Protein AF-A0A1F9ZAM0-F1 (afdb_monomer_lite)

pLDDT: mean 82.22, std 10.38, range [45.97, 92.81]

Sequence (101 aa):
MDVLTMILVALAGAASVLLALVGLPKLLEMHGDLPYDSVGSRLVAWSAFAALMVAIASLAGGLGWNATMWAAALLFLGFAALWDVYDLITRRIPRGRRPDS

Radius of gyration: 15.65 Å; chains: 1; bounding box: 38×22×46 Å

Structure (mmCIF, N/CA/C/O backbone):
data_AF-A0A1F9ZAM0-F1
#
_entry.id   AF-A0A1F9ZAM0-F1
#
loop_
_atom_site.group_PDB
_atom_site.id
_atom_site.type_symbol
_atom_site.label_atom_id
_atom_site.label_alt_id
_atom_site.label_comp_id
_atom_site.label_asym_id
_atom_site.label_entity_id
_atom_site.label_seq_id
_atom_site.pdbx_PDB_ins_code
_atom_site.Cartn_x
_atom_site.Cartn_y
_atom_site.Cartn_z
_atom_site.occupancy
_atom_site.B_iso_or_equiv
_atom_site.auth_seq_id
_atom_site.auth_comp_id
_atom_site.auth_asym_id
_atom_site.auth_atom_id
_atom_site.pdbx_PDB_model_num
ATOM 1 N N . MET A 1 1 ? 11.210 4.240 -21.769 1.00 65.38 1 MET A N 1
ATOM 2 C CA . MET A 1 1 ? 10.200 4.923 -20.939 1.00 65.38 1 MET A CA 1
ATOM 3 C C . MET A 1 1 ? 10.539 6.402 -20.927 1.00 65.38 1 MET A C 1
ATOM 5 O O . MET A 1 1 ? 11.700 6.726 -20.699 1.00 65.38 1 MET A O 1
ATOM 9 N N . ASP A 1 2 ? 9.593 7.270 -21.256 1.00 83.44 2 ASP A N 1
ATOM 10 C CA . ASP A 1 2 ? 9.752 8.726 -21.201 1.00 83.44 2 ASP A CA 1
ATOM 11 C C . ASP A 1 2 ? 9.652 9.247 -19.751 1.00 83.44 2 ASP A C 1
ATOM 13 O O . ASP A 1 2 ? 9.133 8.569 -18.860 1.00 83.44 2 ASP A O 1
ATOM 17 N N . VAL A 1 3 ? 10.185 10.448 -19.499 1.00 83.88 3 VAL A N 1
ATOM 18 C CA . VAL A 1 3 ? 10.282 11.042 -18.149 1.00 83.88 3 VAL A CA 1
ATOM 19 C C . VAL A 1 3 ? 8.903 11.238 -17.512 1.00 83.88 3 VAL A C 1
ATOM 21 O O . VAL A 1 3 ? 8.743 10.998 -16.316 1.00 83.88 3 VAL A O 1
ATOM 24 N N . LEU A 1 4 ? 7.898 11.622 -18.304 1.00 85.06 4 LEU A N 1
ATOM 25 C CA . LEU A 1 4 ? 6.531 11.811 -17.822 1.00 85.06 4 LEU A CA 1
ATOM 26 C C . LEU A 1 4 ? 5.945 10.491 -17.306 1.00 85.06 4 LEU A C 1
ATOM 28 O O . LEU A 1 4 ? 5.463 10.446 -16.175 1.00 85.06 4 LEU A O 1
ATOM 32 N N . THR A 1 5 ? 6.064 9.403 -18.071 1.00 80.50 5 THR A N 1
ATOM 33 C CA . THR A 1 5 ? 5.636 8.067 -17.619 1.00 80.50 5 THR A CA 1
ATOM 34 C C . THR A 1 5 ? 6.351 7.638 -16.334 1.00 80.50 5 THR A C 1
ATOM 36 O O . THR A 1 5 ? 5.733 7.042 -15.455 1.00 80.50 5 THR A O 1
ATOM 39 N N . MET A 1 6 ? 7.630 7.988 -16.161 1.00 79.69 6 MET A N 1
ATOM 40 C CA . MET A 1 6 ? 8.381 7.663 -14.939 1.00 79.69 6 MET A CA 1
ATOM 41 C C . MET A 1 6 ? 7.844 8.390 -13.707 1.00 79.69 6 MET A C 1
ATOM 43 O O . MET A 1 6 ? 7.667 7.771 -12.656 1.00 79.69 6 MET A O 1
ATOM 47 N N . ILE A 1 7 ? 7.527 9.676 -13.850 1.00 85.19 7 ILE A N 1
ATOM 48 C CA . ILE A 1 7 ? 6.918 10.474 -12.783 1.00 85.19 7 ILE A CA 1
ATOM 49 C C . ILE A 1 7 ? 5.531 9.924 -12.433 1.00 85.19 7 ILE A C 1
ATOM 51 O O . ILE A 1 7 ? 5.219 9.757 -11.256 1.00 85.19 7 ILE A O 1
ATOM 55 N N . LEU A 1 8 ? 4.715 9.591 -13.437 1.00 86.94 8 LEU A N 1
ATOM 56 C CA . LEU A 1 8 ? 3.373 9.046 -13.223 1.00 86.94 8 LEU A CA 1
ATOM 57 C C . LEU A 1 8 ? 3.402 7.693 -12.504 1.00 86.94 8 LEU A C 1
ATOM 59 O O . LEU A 1 8 ? 2.622 7.489 -11.578 1.00 86.94 8 LEU A O 1
ATOM 63 N N . VAL A 1 9 ? 4.320 6.796 -12.874 1.00 84.44 9 VAL A N 1
ATOM 64 C CA . VAL A 1 9 ? 4.499 5.496 -12.204 1.00 84.44 9 VAL A CA 1
ATOM 65 C C . VAL A 1 9 ? 4.934 5.682 -10.748 1.00 84.44 9 VAL A C 1
ATOM 67 O O . VAL A 1 9 ? 4.391 5.024 -9.862 1.00 84.44 9 VAL A O 1
ATOM 70 N N . ALA A 1 10 ? 5.857 6.609 -10.477 1.00 83.69 10 ALA A N 1
ATOM 71 C CA . ALA A 1 10 ? 6.289 6.910 -9.113 1.00 83.69 10 ALA A CA 1
ATOM 72 C C . ALA A 1 10 ? 5.147 7.489 -8.255 1.00 83.69 10 ALA A C 1
ATOM 74 O O . ALA A 1 10 ? 4.938 7.049 -7.122 1.00 83.69 10 ALA A O 1
ATOM 75 N N . LEU A 1 11 ? 4.372 8.432 -8.806 1.00 87.88 11 LEU A N 1
ATOM 76 C CA . LEU A 1 11 ? 3.199 9.007 -8.139 1.00 87.88 11 LEU A CA 1
ATOM 77 C C . LEU A 1 11 ? 2.106 7.961 -7.901 1.00 87.88 11 LEU A C 1
ATOM 79 O O . LEU A 1 11 ? 1.531 7.925 -6.816 1.00 87.88 11 LEU A O 1
ATOM 83 N N . ALA A 1 12 ? 1.844 7.088 -8.877 1.00 87.56 12 ALA A N 1
ATOM 84 C CA . ALA A 1 12 ? 0.893 5.988 -8.739 1.00 87.56 12 ALA A CA 1
ATOM 85 C C . ALA A 1 12 ? 1.336 4.996 -7.654 1.00 87.56 12 ALA A C 1
ATOM 87 O O . ALA A 1 12 ? 0.512 4.564 -6.847 1.00 87.56 12 ALA A O 1
ATOM 88 N N . GLY A 1 13 ? 2.637 4.697 -7.579 1.00 83.69 13 GLY A N 1
ATOM 89 C CA . GLY A 1 13 ? 3.225 3.924 -6.488 1.00 83.69 13 GLY A CA 1
ATOM 90 C C . GLY A 1 13 ? 2.921 4.565 -5.134 1.00 83.69 13 GLY A C 1
ATOM 91 O O . GLY A 1 13 ? 2.270 3.944 -4.296 1.00 83.69 13 GLY A O 1
ATOM 92 N N . ALA A 1 14 ? 3.282 5.835 -4.939 1.00 86.00 14 ALA A N 1
ATOM 93 C CA . ALA A 1 14 ? 3.004 6.554 -3.691 1.00 86.00 14 ALA A CA 1
ATOM 94 C C . ALA A 1 14 ? 1.500 6.610 -3.347 1.00 86.00 14 ALA A C 1
ATOM 96 O O . ALA A 1 14 ? 1.112 6.390 -2.198 1.00 86.00 14 ALA A O 1
ATOM 97 N N . ALA A 1 15 ? 0.640 6.845 -4.341 1.00 89.19 15 ALA A N 1
ATOM 98 C CA . ALA A 1 15 ? -0.809 6.859 -4.163 1.00 89.19 15 ALA A CA 1
ATOM 99 C C . ALA A 1 15 ? -1.360 5.484 -3.756 1.00 89.19 15 ALA A C 1
ATOM 101 O O . ALA A 1 15 ? -2.280 5.420 -2.942 1.00 89.19 15 ALA A O 1
ATOM 102 N N . SER A 1 16 ? -0.788 4.387 -4.263 1.00 88.25 16 SER A N 1
ATOM 103 C CA . SER A 1 16 ? -1.221 3.031 -3.909 1.00 88.25 16 SER A CA 1
ATOM 104 C C . SER A 1 16 ? -1.033 2.724 -2.421 1.00 88.25 16 SER A C 1
ATOM 106 O O . SER A 1 16 ? -1.898 2.085 -1.830 1.00 88.25 16 SER A O 1
ATOM 108 N N . VAL A 1 17 ? 0.017 3.258 -1.783 1.00 85.56 17 VAL A N 1
ATOM 109 C CA . VAL A 1 17 ? 0.220 3.143 -0.327 1.00 85.56 17 VAL A CA 1
ATOM 110 C C . VAL A 1 17 ? -0.906 3.847 0.425 1.00 85.56 17 VAL A C 1
ATOM 112 O O . VAL A 1 17 ? -1.537 3.249 1.294 1.00 85.56 17 VAL A O 1
ATOM 115 N N . LEU A 1 18 ? -1.211 5.097 0.066 1.00 85.12 18 LEU A N 1
ATOM 116 C CA . LEU A 1 18 ? -2.270 5.865 0.728 1.00 85.12 18 LEU A CA 1
ATOM 117 C C . LEU A 1 18 ? -3.651 5.234 0.521 1.00 85.12 18 LEU A C 1
ATOM 119 O O . LEU A 1 18 ? -4.438 5.146 1.460 1.00 85.12 18 LEU A O 1
ATOM 123 N N . LEU A 1 19 ? -3.953 4.782 -0.695 1.00 87.62 19 LEU A N 1
ATOM 124 C CA . LEU A 1 19 ? -5.256 4.211 -1.024 1.00 87.62 19 LEU A CA 1
ATOM 125 C C . LEU A 1 19 ? -5.450 2.829 -0.400 1.00 87.62 19 LEU A C 1
ATOM 127 O O . LEU A 1 19 ? -6.481 2.591 0.225 1.00 87.62 19 LEU A O 1
ATOM 131 N N . ALA A 1 20 ? -4.472 1.935 -0.542 1.00 89.19 20 ALA A N 1
ATOM 132 C CA . ALA A 1 20 ? -4.620 0.552 -0.115 1.00 89.19 20 ALA A CA 1
ATOM 133 C C . ALA A 1 20 ? -4.321 0.353 1.373 1.00 89.19 20 ALA A C 1
ATOM 135 O O . ALA A 1 20 ? -5.080 -0.346 2.031 1.00 89.19 20 ALA A O 1
ATOM 136 N N . LEU A 1 21 ? -3.270 0.972 1.925 1.00 85.00 21 LEU A N 1
ATOM 137 C CA . LEU A 1 21 ? -2.853 0.725 3.315 1.00 85.00 21 LEU A CA 1
ATOM 138 C C . LEU A 1 21 ? -3.514 1.664 4.333 1.00 85.00 21 LEU A C 1
ATOM 140 O O . LEU A 1 21 ? -3.563 1.339 5.514 1.00 85.00 21 LEU A O 1
ATOM 144 N N . VAL A 1 22 ? -4.053 2.809 3.897 1.00 84.06 22 VAL A N 1
ATOM 145 C CA . VAL A 1 22 ? -4.729 3.772 4.791 1.00 84.06 22 VAL A CA 1
ATOM 146 C C . VAL A 1 22 ? -6.205 3.935 4.431 1.00 84.06 22 VAL A C 1
ATOM 148 O O . VAL A 1 22 ? -7.079 3.855 5.295 1.00 84.06 22 VAL A O 1
ATOM 151 N N . GLY A 1 23 ? -6.504 4.173 3.153 1.00 85.88 23 GLY A N 1
ATOM 152 C CA . GLY A 1 23 ? -7.862 4.424 2.675 1.00 85.88 23 GLY A CA 1
ATOM 153 C C . GLY A 1 23 ? -8.775 3.210 2.819 1.00 85.88 23 GLY A C 1
ATOM 154 O O . GLY A 1 23 ? -9.863 3.330 3.379 1.00 85.88 23 GLY A O 1
ATOM 155 N N . LEU A 1 24 ? -8.326 2.044 2.351 1.00 88.94 24 LEU A N 1
ATOM 156 C CA . LEU A 1 24 ? -9.140 0.832 2.318 1.00 88.94 24 LEU A CA 1
ATOM 157 C C . LEU A 1 24 ? -9.489 0.308 3.724 1.00 88.94 24 LEU A C 1
ATOM 159 O O . LEU A 1 24 ? -10.682 0.143 3.977 1.00 88.94 24 LEU A O 1
ATOM 163 N N . PRO A 1 25 ? -8.547 0.159 4.678 1.00 86.00 25 PRO A N 1
ATOM 164 C CA . PRO A 1 25 ? -8.887 -0.162 6.064 1.00 86.00 25 PRO A CA 1
ATOM 165 C C . PRO A 1 25 ? -9.894 0.811 6.686 1.00 86.00 25 PRO A C 1
ATOM 167 O O . PRO A 1 25 ? -10.807 0.396 7.397 1.00 86.00 25 PRO A O 1
ATOM 170 N N . LYS A 1 26 ? -9.772 2.115 6.393 1.00 86.25 26 LYS A N 1
ATOM 171 C CA . LYS A 1 26 ? -10.698 3.136 6.906 1.00 86.25 26 LYS A CA 1
ATOM 172 C C . LYS A 1 26 ? -12.093 2.978 6.313 1.00 86.25 26 LYS A C 1
ATOM 174 O O . LYS A 1 26 ? -13.080 3.127 7.027 1.00 86.25 26 LYS A O 1
ATOM 179 N N . LEU A 1 27 ? -12.182 2.682 5.018 1.00 88.06 27 LEU A N 1
ATOM 180 C CA . LEU A 1 27 ? -13.455 2.407 4.362 1.00 88.06 27 LEU A CA 1
ATOM 181 C C . LEU A 1 27 ? -14.112 1.158 4.951 1.00 88.06 27 LEU A C 1
ATOM 183 O O . LEU A 1 27 ? -15.295 1.220 5.271 1.00 88.06 27 LEU A O 1
ATOM 187 N N . LEU A 1 28 ? -13.364 0.071 5.152 1.00 87.19 28 LEU A N 1
ATOM 188 C CA . LEU A 1 28 ? -13.884 -1.159 5.760 1.00 87.19 28 LEU A CA 1
ATOM 189 C C . LEU A 1 28 ? -14.415 -0.915 7.180 1.00 87.19 28 LEU A C 1
ATOM 191 O O . LEU A 1 28 ? -15.498 -1.388 7.524 1.00 87.19 28 LEU A O 1
ATOM 195 N N . GLU A 1 29 ? -13.713 -0.102 7.976 1.00 86.94 29 GLU A N 1
ATOM 196 C CA . GLU A 1 29 ? -14.177 0.275 9.314 1.00 86.94 29 GLU A CA 1
ATOM 197 C C . GLU A 1 29 ? -15.450 1.135 9.266 1.00 86.94 29 GLU A C 1
ATOM 199 O O . GLU A 1 29 ? -16.362 0.937 10.072 1.00 86.94 29 GLU A O 1
ATOM 204 N N . MET A 1 30 ? -15.532 2.086 8.329 1.00 86.56 30 MET A N 1
ATOM 205 C CA . MET A 1 30 ? -16.707 2.951 8.162 1.00 86.56 30 MET A CA 1
ATOM 206 C C . MET A 1 30 ? -17.956 2.176 7.730 1.00 86.56 30 MET A C 1
ATOM 208 O O . MET A 1 30 ? -19.056 2.547 8.137 1.00 86.56 30 MET A O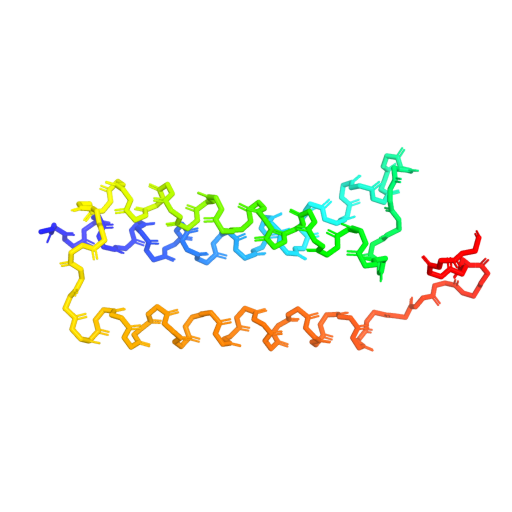 1
ATOM 212 N N . HIS A 1 31 ? -17.794 1.116 6.934 1.00 88.19 31 HIS A N 1
ATOM 213 C CA . HIS A 1 31 ? -18.893 0.235 6.526 1.00 88.19 31 HIS A CA 1
ATOM 214 C C . HIS A 1 31 ? -19.244 -0.814 7.592 1.00 88.19 31 HIS A C 1
ATOM 216 O O . HIS A 1 31 ? -20.318 -1.404 7.534 1.00 88.19 31 HIS A O 1
ATOM 222 N N . GLY A 1 32 ? -18.384 -1.001 8.600 1.00 83.50 32 GLY A N 1
ATOM 223 C CA . GLY A 1 32 ? -18.581 -1.992 9.656 1.00 83.50 32 GLY A CA 1
ATOM 224 C C . GLY A 1 32 ? -18.220 -3.422 9.246 1.00 83.50 32 GLY A C 1
ATOM 225 O O . GLY A 1 32 ? -18.548 -4.342 9.989 1.00 83.50 32 GLY A O 1
ATOM 226 N N . ASP A 1 33 ? -17.543 -3.608 8.109 1.00 86.62 33 ASP A N 1
ATOM 227 C CA . ASP A 1 33 ? -17.155 -4.928 7.598 1.00 86.62 33 ASP A CA 1
ATOM 228 C C . ASP A 1 33 ? -16.001 -5.522 8.412 1.00 86.62 33 ASP A C 1
ATOM 230 O O . ASP A 1 33 ? -16.059 -6.668 8.858 1.00 86.62 33 ASP A O 1
ATOM 234 N N . LEU A 1 34 ? -14.936 -4.736 8.607 1.00 84.06 34 LEU A N 1
ATOM 235 C CA . LEU A 1 34 ? -13.731 -5.149 9.323 1.00 84.06 34 LEU A CA 1
ATOM 236 C C . LEU A 1 34 ? -13.170 -3.985 10.151 1.00 84.06 34 LEU A C 1
ATOM 238 O O . LEU A 1 34 ? -13.087 -2.861 9.649 1.00 84.06 34 LEU A O 1
ATOM 242 N N . PRO A 1 35 ? -12.725 -4.226 11.398 1.00 84.19 35 PRO A N 1
ATOM 243 C CA . PRO A 1 35 ? -11.988 -3.229 12.165 1.00 84.19 35 PRO A CA 1
ATOM 244 C C . PRO A 1 35 ? -10.694 -2.836 11.445 1.00 84.19 35 PRO A C 1
ATOM 246 O O . PRO A 1 35 ? -9.989 -3.706 10.929 1.00 84.19 35 PRO A O 1
ATOM 249 N N . TYR A 1 36 ? -10.341 -1.548 11.470 1.00 81.25 36 TYR A N 1
ATOM 250 C CA . TYR A 1 36 ? -9.128 -1.009 10.838 1.00 81.25 36 TYR A CA 1
ATOM 251 C C . TYR A 1 36 ? -7.851 -1.762 11.254 1.00 81.25 36 TYR A C 1
ATOM 253 O O . TYR A 1 36 ? -6.995 -2.052 10.418 1.00 81.25 36 TYR A O 1
ATOM 261 N N . ASP A 1 37 ? -7.768 -2.133 12.534 1.00 78.94 37 ASP A N 1
ATOM 262 C CA . ASP A 1 37 ? -6.615 -2.805 13.145 1.00 78.94 37 ASP A CA 1
ATOM 263 C C . ASP A 1 37 ? -6.669 -4.337 13.068 1.00 78.94 37 ASP A C 1
ATOM 265 O O . ASP A 1 37 ? -5.741 -5.006 13.520 1.00 78.94 37 ASP A O 1
ATOM 269 N N . SER A 1 38 ? -7.738 -4.909 12.507 1.00 83.69 38 SER A N 1
ATOM 270 C CA . SER A 1 38 ? -7.862 -6.363 12.390 1.00 83.69 38 SER A CA 1
ATOM 271 C C . SER A 1 38 ? -6.855 -6.929 11.391 1.00 83.69 38 SER A C 1
ATOM 273 O O . SER A 1 38 ? -6.543 -6.320 10.358 1.00 83.69 38 SER A O 1
ATOM 275 N N . VAL A 1 39 ? -6.406 -8.159 11.651 1.00 84.25 39 VAL A N 1
ATOM 276 C CA . VAL A 1 39 ? -5.551 -8.902 10.712 1.00 84.25 39 VAL A CA 1
ATOM 277 C C . VAL A 1 39 ? -6.249 -9.047 9.354 1.00 84.25 39 VAL A C 1
ATOM 279 O O . VAL A 1 39 ? -5.610 -8.904 8.314 1.00 84.25 39 VAL A O 1
ATOM 282 N N . GLY A 1 40 ? -7.572 -9.253 9.353 1.00 85.56 40 GLY A N 1
ATOM 283 C CA . GLY A 1 40 ? -8.380 -9.336 8.133 1.00 85.56 40 GLY A CA 1
ATOM 284 C C . GLY A 1 40 ? -8.306 -8.066 7.283 1.00 85.56 40 GLY A C 1
ATOM 285 O O . GLY A 1 40 ? -8.025 -8.144 6.088 1.00 85.56 40 GLY A O 1
ATOM 286 N N . SER A 1 41 ? -8.475 -6.893 7.901 1.00 86.88 41 SER A N 1
ATOM 287 C CA . SER A 1 41 ? -8.361 -5.598 7.216 1.00 86.88 41 SER A CA 1
ATOM 288 C C . SER A 1 41 ? -6.973 -5.402 6.597 1.00 86.88 41 SER A C 1
ATOM 290 O O . SER A 1 41 ? -6.857 -4.982 5.443 1.00 86.88 41 SER A O 1
ATOM 292 N N . ARG A 1 42 ? -5.907 -5.801 7.306 1.00 88.50 42 ARG A N 1
ATOM 293 C CA . ARG A 1 42 ? -4.528 -5.709 6.797 1.00 88.50 42 ARG A CA 1
ATOM 294 C C . ARG A 1 42 ? -4.264 -6.662 5.639 1.00 88.50 42 ARG A C 1
ATOM 296 O O . ARG A 1 42 ? -3.644 -6.256 4.661 1.00 88.50 42 ARG A O 1
ATOM 303 N N . LEU A 1 43 ? -4.770 -7.892 5.688 1.00 90.25 43 LEU A N 1
ATOM 304 C CA . LEU A 1 43 ? -4.654 -8.827 4.563 1.00 90.25 43 LEU A CA 1
ATOM 305 C C . LEU A 1 43 ? -5.352 -8.287 3.304 1.00 90.25 43 LEU A C 1
ATOM 307 O O . LEU A 1 43 ? -4.804 -8.377 2.201 1.00 90.25 43 LEU A O 1
ATOM 311 N N . VAL A 1 44 ? -6.528 -7.675 3.459 1.00 91.88 44 VAL A N 1
ATOM 312 C CA . VAL A 1 44 ? -7.252 -7.030 2.351 1.00 91.88 44 VAL A CA 1
ATOM 313 C C . VAL A 1 44 ? -6.482 -5.812 1.820 1.00 91.88 44 VAL A C 1
ATOM 315 O O . VAL A 1 44 ? -6.306 -5.670 0.612 1.00 91.88 44 VAL A O 1
ATOM 318 N N . ALA A 1 45 ? -5.942 -4.974 2.704 1.00 91.00 45 ALA A N 1
ATOM 319 C CA . ALA A 1 45 ? -5.116 -3.824 2.337 1.00 91.00 45 ALA A CA 1
ATOM 320 C C . ALA A 1 45 ? -3.856 -4.218 1.552 1.00 91.00 45 ALA A C 1
ATOM 322 O O . ALA A 1 45 ? -3.598 -3.685 0.472 1.00 91.00 45 ALA A O 1
ATOM 323 N N . TRP A 1 46 ? -3.096 -5.193 2.054 1.00 92.81 46 TRP A N 1
ATOM 324 C CA . TRP A 1 46 ? -1.864 -5.661 1.418 1.00 92.81 46 TRP A CA 1
ATOM 325 C C . TRP A 1 46 ? -2.114 -6.391 0.098 1.00 92.81 46 TRP A C 1
ATOM 327 O O . TRP A 1 46 ? -1.336 -6.229 -0.843 1.00 92.81 46 TRP A O 1
ATOM 337 N N . SER A 1 47 ? -3.206 -7.150 -0.014 1.00 91.44 47 SER A N 1
ATOM 338 C CA . SER A 1 47 ? -3.584 -7.790 -1.281 1.00 91.44 47 SER A CA 1
ATOM 339 C C . SER A 1 47 ? -4.019 -6.767 -2.335 1.00 91.44 47 SER A C 1
ATOM 341 O O . SER A 1 47 ? -3.575 -6.853 -3.482 1.00 91.44 47 SER A O 1
ATOM 343 N N . ALA A 1 48 ? -4.796 -5.749 -1.952 1.00 92.12 48 ALA A N 1
ATOM 344 C CA . ALA A 1 48 ? -5.146 -4.640 -2.839 1.00 92.12 48 ALA A CA 1
ATOM 345 C C . ALA A 1 48 ? -3.907 -3.837 -3.270 1.00 92.12 48 ALA A C 1
ATOM 347 O O . ALA A 1 48 ? -3.755 -3.509 -4.448 1.00 92.12 48 ALA A O 1
ATOM 348 N N . PHE A 1 49 ? -2.988 -3.570 -2.340 1.00 92.38 49 PHE A N 1
ATOM 349 C CA . PHE A 1 49 ? -1.716 -2.912 -2.630 1.00 92.38 49 PHE A CA 1
ATOM 350 C C . PHE A 1 49 ? -0.872 -3.719 -3.625 1.00 92.38 49 PHE A C 1
ATOM 352 O O . PHE A 1 49 ? -0.405 -3.172 -4.624 1.00 92.38 49 PHE A O 1
ATOM 359 N N . ALA A 1 50 ? -0.725 -5.029 -3.406 1.00 90.06 50 ALA A N 1
ATOM 360 C CA . ALA A 1 50 ? -0.009 -5.913 -4.322 1.00 90.06 50 ALA A CA 1
ATOM 361 C C . ALA A 1 50 ? -0.640 -5.920 -5.724 1.00 90.06 50 ALA A C 1
ATOM 363 O O . ALA A 1 50 ? 0.077 -5.800 -6.718 1.00 90.06 50 ALA A O 1
ATOM 364 N N . ALA A 1 51 ? -1.972 -5.990 -5.816 1.00 91.12 51 ALA A N 1
ATOM 365 C CA . ALA A 1 51 ? -2.683 -5.924 -7.093 1.00 91.12 51 ALA A CA 1
ATOM 366 C C . ALA A 1 51 ? -2.431 -4.595 -7.829 1.00 91.12 51 ALA A C 1
ATOM 368 O O . ALA A 1 51 ? -2.153 -4.600 -9.030 1.00 91.12 51 ALA A O 1
ATOM 369 N N . LEU A 1 52 ? -2.456 -3.465 -7.111 1.00 90.75 52 LEU A N 1
ATOM 370 C CA . LEU A 1 52 ? -2.131 -2.151 -7.675 1.00 90.75 52 LEU A CA 1
ATOM 371 C C . LEU A 1 52 ? -0.682 -2.080 -8.157 1.00 90.75 52 LEU A C 1
ATOM 373 O O . LEU A 1 52 ? -0.439 -1.618 -9.269 1.00 90.75 52 LEU A O 1
ATOM 377 N N . MET A 1 53 ? 0.275 -2.577 -7.372 1.00 88.56 53 MET A N 1
ATOM 378 C CA . MET A 1 53 ? 1.687 -2.599 -7.762 1.00 88.56 53 MET A CA 1
ATOM 379 C C . MET A 1 53 ? 1.921 -3.434 -9.025 1.00 88.56 53 MET A C 1
ATOM 381 O O . MET A 1 53 ? 2.668 -3.007 -9.906 1.00 88.56 53 MET A O 1
ATOM 385 N N . VAL A 1 54 ? 1.247 -4.580 -9.162 1.00 88.44 54 VAL A N 1
ATOM 386 C CA . VAL A 1 54 ? 1.304 -5.405 -10.380 1.00 88.44 54 VAL A CA 1
ATOM 387 C C . VAL A 1 54 ? 0.689 -4.674 -11.574 1.00 88.44 54 VAL A C 1
ATOM 389 O O . VAL A 1 54 ? 1.281 -4.671 -12.654 1.00 88.44 54 VAL A O 1
ATOM 392 N N . ALA A 1 55 ? -0.459 -4.015 -11.397 1.00 88.12 55 ALA A N 1
ATOM 393 C CA . ALA A 1 55 ? -1.094 -3.237 -12.460 1.00 88.12 55 ALA A CA 1
ATOM 394 C C . ALA A 1 55 ? -0.206 -2.066 -12.920 1.00 88.12 55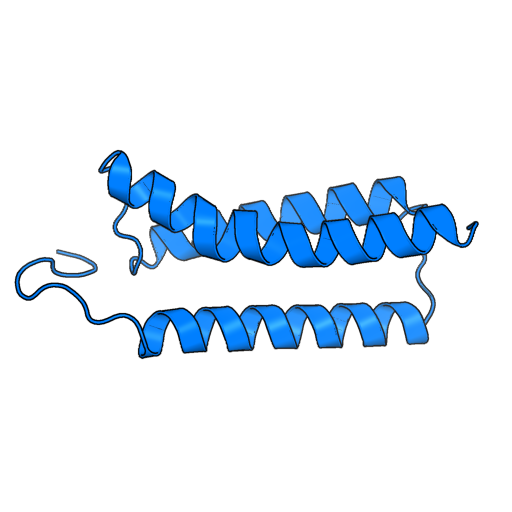 ALA A C 1
ATOM 396 O O . ALA A 1 55 ? 0.011 -1.888 -14.120 1.00 88.12 55 ALA A O 1
ATOM 397 N N . ILE A 1 56 ? 0.373 -1.319 -11.974 1.00 87.06 56 ILE A N 1
ATOM 398 C CA . ILE A 1 56 ? 1.321 -0.229 -12.243 1.00 87.06 56 ILE A CA 1
ATOM 399 C C . ILE A 1 56 ? 2.547 -0.768 -12.992 1.00 87.06 56 ILE A C 1
ATOM 401 O O . ILE A 1 56 ? 2.945 -0.201 -14.009 1.00 87.06 56 ILE A O 1
ATOM 405 N N . ALA A 1 57 ? 3.114 -1.889 -12.539 1.00 84.38 57 ALA A N 1
ATOM 406 C CA . ALA A 1 57 ? 4.260 -2.515 -13.193 1.00 84.38 57 ALA A CA 1
ATOM 407 C C . ALA A 1 57 ? 3.937 -2.988 -14.618 1.00 84.38 57 ALA A C 1
ATOM 409 O O . ALA A 1 57 ? 4.733 -2.772 -15.530 1.00 84.38 57 ALA A O 1
ATOM 410 N N . SER A 1 58 ? 2.757 -3.573 -14.843 1.00 84.44 58 SER A N 1
ATOM 411 C CA . SER A 1 58 ? 2.308 -3.983 -16.179 1.00 84.44 58 SER A CA 1
ATOM 412 C C . SER A 1 58 ? 2.195 -2.793 -17.134 1.00 84.44 58 SER A C 1
ATOM 414 O O . SER A 1 58 ? 2.610 -2.894 -18.287 1.00 84.44 58 SER A O 1
ATOM 416 N N . LEU A 1 59 ? 1.680 -1.655 -16.660 1.00 81.31 59 LEU A N 1
ATOM 417 C CA . LEU A 1 59 ? 1.584 -0.423 -17.451 1.00 81.31 59 LEU A CA 1
ATOM 418 C C . LEU A 1 59 ? 2.959 0.204 -17.727 1.00 81.31 59 LEU A C 1
ATOM 420 O O . LEU A 1 59 ? 3.155 0.826 -18.767 1.00 81.31 59 LEU A O 1
ATOM 424 N N . ALA A 1 60 ? 3.928 -0.006 -16.835 1.00 77.50 60 ALA A N 1
ATOM 425 C CA . ALA A 1 60 ? 5.306 0.461 -16.979 1.00 77.50 60 ALA A CA 1
ATOM 426 C C . ALA A 1 60 ? 6.188 -0.432 -17.883 1.00 77.50 60 ALA A C 1
ATOM 428 O O . ALA A 1 60 ? 7.395 -0.202 -17.975 1.00 77.50 60 ALA A O 1
ATOM 429 N N . GLY A 1 61 ? 5.619 -1.442 -18.554 1.00 76.56 61 GLY A N 1
ATOM 430 C CA . GLY A 1 61 ? 6.357 -2.361 -19.434 1.00 76.56 61 GLY A CA 1
ATOM 431 C C . GLY A 1 61 ? 6.657 -3.739 -18.830 1.00 76.56 61 GLY A C 1
ATOM 432 O O . GLY A 1 61 ? 7.466 -4.48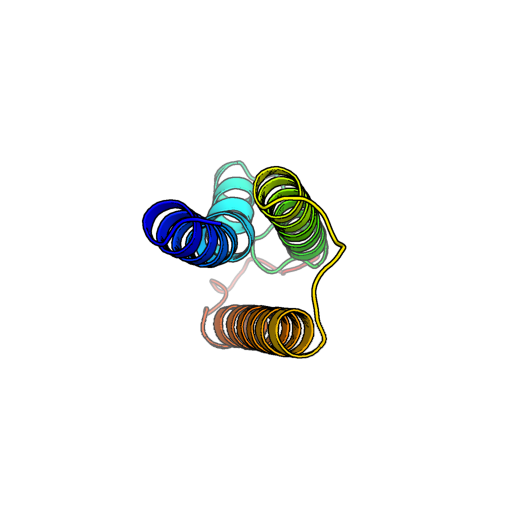2 -19.384 1.00 76.56 61 GLY A O 1
ATOM 433 N N . GLY A 1 62 ? 6.002 -4.101 -17.723 1.00 77.50 62 GLY A N 1
ATOM 434 C CA . GLY A 1 62 ? 6.077 -5.425 -17.099 1.00 77.50 62 GLY A CA 1
ATOM 435 C C . GLY A 1 62 ? 7.135 -5.549 -15.999 1.00 77.50 62 GLY A C 1
ATOM 436 O O . GLY A 1 62 ? 7.694 -4.562 -15.533 1.00 77.50 62 GLY A O 1
ATOM 437 N N . LEU A 1 63 ? 7.408 -6.792 -15.579 1.00 73.19 63 LEU A N 1
ATOM 438 C CA . LEU A 1 63 ? 8.309 -7.132 -14.459 1.00 73.19 63 LEU A CA 1
ATOM 439 C C . LEU A 1 63 ? 9.775 -7.365 -14.875 1.00 73.19 63 LEU A C 1
ATOM 441 O O . LEU A 1 63 ? 10.585 -7.819 -14.069 1.00 73.19 63 LEU A O 1
ATOM 445 N N . GLY A 1 64 ? 10.136 -7.056 -16.125 1.00 77.62 64 GLY A N 1
ATOM 446 C CA . GLY A 1 64 ? 11.501 -7.166 -16.661 1.00 77.62 64 GLY A CA 1
ATOM 447 C C . GLY A 1 64 ? 12.449 -6.076 -16.150 1.00 77.62 64 GLY A C 1
ATOM 448 O O . GLY A 1 64 ? 13.177 -5.466 -16.929 1.00 77.62 64 GLY A O 1
ATOM 449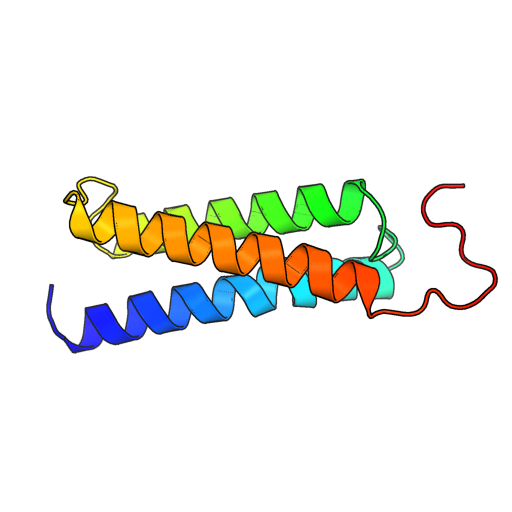 N N . TRP A 1 65 ? 12.391 -5.770 -14.857 1.00 81.06 65 TRP A N 1
ATOM 450 C CA . TRP A 1 65 ? 13.136 -4.691 -14.222 1.00 81.06 65 TRP A CA 1
ATOM 451 C C . TRP A 1 65 ? 14.602 -5.067 -14.011 1.00 81.06 65 TRP A C 1
ATOM 453 O O . TRP A 1 65 ? 14.935 -6.206 -13.682 1.00 81.06 65 TRP A O 1
ATOM 463 N N . ASN A 1 66 ? 15.495 -4.092 -14.184 1.00 83.69 66 ASN A N 1
ATOM 464 C CA . ASN A 1 66 ? 16.911 -4.271 -13.873 1.00 83.69 66 ASN A CA 1
ATOM 465 C C . ASN A 1 66 ? 17.152 -4.264 -12.347 1.00 83.69 66 ASN A C 1
ATOM 467 O O . ASN A 1 66 ? 16.261 -3.940 -11.560 1.00 83.69 66 ASN A O 1
ATOM 471 N N . ALA A 1 67 ? 18.372 -4.602 -11.915 1.00 83.88 67 ALA A N 1
ATOM 472 C CA . ALA A 1 67 ? 18.713 -4.687 -10.490 1.00 83.88 67 ALA A CA 1
ATOM 473 C C . ALA A 1 67 ? 18.432 -3.383 -9.717 1.00 83.88 67 ALA A C 1
ATOM 475 O O . ALA A 1 67 ? 17.959 -3.425 -8.585 1.00 83.88 67 ALA A O 1
ATOM 476 N N . THR A 1 68 ? 18.671 -2.221 -10.332 1.00 83.44 68 THR A N 1
ATOM 477 C CA . THR A 1 68 ? 18.414 -0.910 -9.718 1.00 83.44 68 THR A CA 1
ATOM 478 C C . THR A 1 68 ? 16.921 -0.655 -9.508 1.00 83.44 68 THR A C 1
ATOM 480 O O . THR A 1 68 ? 16.524 -0.174 -8.449 1.00 83.44 68 THR A O 1
ATOM 483 N N . MET A 1 69 ? 16.081 -1.003 -10.484 1.00 80.25 69 MET A N 1
ATOM 484 C CA . MET A 1 69 ? 14.624 -0.895 -10.378 1.00 80.25 69 MET A CA 1
ATOM 485 C C . MET A 1 69 ? 14.067 -1.845 -9.315 1.00 80.25 69 MET A C 1
ATOM 487 O O . MET A 1 69 ? 13.225 -1.437 -8.519 1.00 80.25 69 MET A O 1
ATOM 491 N N . TRP A 1 70 ? 14.588 -3.074 -9.233 1.00 85.00 70 TRP A N 1
ATOM 492 C CA . TRP A 1 70 ? 14.255 -3.994 -8.144 1.00 85.00 70 TRP A CA 1
ATOM 493 C C . TRP A 1 70 ? 14.674 -3.453 -6.779 1.00 85.00 70 TRP A C 1
ATOM 495 O O . TRP A 1 70 ? 13.882 -3.505 -5.844 1.00 85.00 70 TRP A O 1
ATOM 505 N N . ALA A 1 71 ? 15.875 -2.883 -6.656 1.00 85.38 71 ALA A N 1
ATOM 506 C CA . ALA A 1 71 ? 16.320 -2.261 -5.411 1.00 85.38 71 ALA A CA 1
ATOM 507 C C . ALA A 1 71 ? 15.397 -1.104 -4.990 1.00 85.38 71 ALA A C 1
ATOM 509 O O . ALA A 1 71 ? 15.009 -1.024 -3.826 1.00 85.38 71 ALA A O 1
ATOM 510 N N . ALA A 1 72 ? 14.987 -0.250 -5.934 1.00 85.25 72 ALA A N 1
ATOM 511 C CA . ALA A 1 72 ? 14.031 0.826 -5.674 1.00 85.25 72 ALA A CA 1
ATOM 512 C C . ALA A 1 72 ? 12.652 0.291 -5.250 1.00 85.25 72 ALA A C 1
ATOM 514 O O . ALA A 1 72 ? 12.070 0.787 -4.287 1.00 85.25 72 ALA A O 1
ATOM 515 N N . ALA A 1 73 ? 12.152 -0.752 -5.917 1.00 84.38 73 ALA A N 1
ATOM 516 C CA . ALA A 1 73 ? 10.892 -1.395 -5.562 1.00 84.38 73 ALA A CA 1
ATOM 517 C C . ALA A 1 73 ? 10.942 -2.039 -4.169 1.00 84.38 73 ALA A C 1
ATOM 519 O O . ALA A 1 73 ? 10.013 -1.875 -3.384 1.00 84.38 73 ALA A O 1
ATOM 520 N N . LEU A 1 74 ? 12.037 -2.720 -3.824 1.00 88.12 74 LEU A N 1
ATOM 521 C CA . LEU A 1 74 ? 12.232 -3.316 -2.501 1.00 88.12 74 LEU A CA 1
ATOM 522 C C . LEU A 1 74 ? 12.334 -2.255 -1.400 1.00 88.12 74 LEU A C 1
ATOM 524 O O . LEU A 1 74 ? 11.729 -2.423 -0.344 1.00 88.12 74 LEU A O 1
ATOM 528 N N . LEU A 1 75 ? 13.039 -1.146 -1.648 1.00 90.94 75 LEU A N 1
ATOM 529 C CA . LEU A 1 75 ? 13.064 -0.002 -0.730 1.00 90.94 75 LEU A CA 1
ATOM 530 C C . LEU A 1 75 ? 11.663 0.578 -0.525 1.00 90.94 75 LEU A C 1
ATOM 532 O O . LEU A 1 75 ? 11.278 0.876 0.604 1.00 90.94 75 LEU A O 1
ATOM 536 N N . PHE A 1 76 ? 10.887 0.693 -1.602 1.00 88.69 76 PHE A N 1
ATOM 537 C CA . PHE A 1 76 ? 9.510 1.165 -1.543 1.00 88.69 76 PHE A CA 1
ATOM 538 C C . PHE A 1 76 ? 8.600 0.216 -0.747 1.00 88.69 76 PHE A C 1
ATOM 540 O O . PHE A 1 76 ? 7.835 0.670 0.101 1.00 88.69 76 PHE A O 1
ATOM 547 N N . LEU A 1 77 ? 8.727 -1.098 -0.951 1.00 88.31 77 LEU A N 1
ATOM 548 C CA . LEU A 1 77 ? 8.018 -2.112 -0.165 1.00 88.31 77 LEU A CA 1
ATOM 549 C C . LEU A 1 77 ? 8.405 -2.059 1.317 1.00 88.31 77 LEU A C 1
ATOM 551 O O . LEU A 1 77 ? 7.533 -2.109 2.182 1.00 88.31 77 LEU A O 1
ATOM 555 N N . GLY A 1 78 ? 9.698 -1.907 1.614 1.00 91.00 78 GLY A N 1
ATOM 556 C CA . GLY A 1 78 ? 10.187 -1.732 2.981 1.00 91.00 78 GLY A CA 1
ATOM 557 C C . GLY A 1 78 ? 9.615 -0.477 3.643 1.00 91.00 78 GLY A C 1
ATOM 558 O O . GLY A 1 78 ? 9.179 -0.534 4.792 1.00 91.00 78 GLY A O 1
ATOM 559 N N . PHE A 1 79 ? 9.542 0.637 2.908 1.00 90.75 79 PHE A N 1
ATOM 560 C CA . PHE A 1 79 ? 8.895 1.862 3.377 1.00 90.75 79 PHE A CA 1
ATOM 561 C C . PHE A 1 79 ? 7.399 1.656 3.644 1.00 90.75 79 PHE A C 1
ATOM 563 O O . PHE A 1 79 ? 6.918 2.056 4.701 1.00 90.75 79 PHE A O 1
ATOM 570 N N . ALA A 1 80 ? 6.672 1.006 2.731 1.00 87.75 80 ALA A N 1
ATOM 571 C CA . ALA A 1 80 ? 5.248 0.719 2.901 1.00 87.75 80 ALA A CA 1
ATOM 572 C C . ALA A 1 80 ? 4.987 -0.148 4.144 1.00 87.75 80 ALA A C 1
ATOM 574 O O . ALA A 1 80 ? 4.086 0.153 4.923 1.00 87.75 80 ALA A O 1
ATOM 575 N N . ALA A 1 81 ? 5.820 -1.168 4.376 1.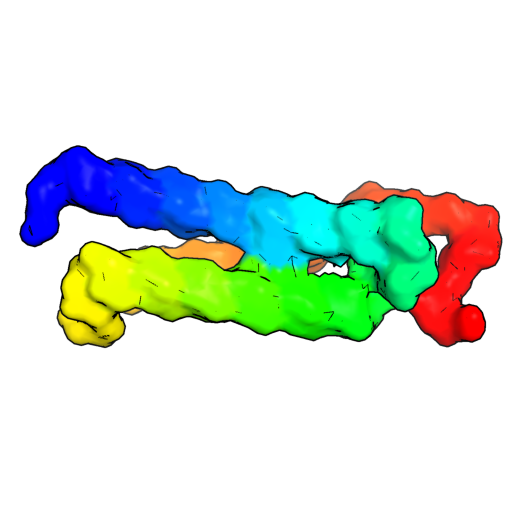00 88.38 81 ALA A N 1
ATOM 576 C CA . ALA A 1 81 ? 5.738 -2.015 5.564 1.00 88.38 81 ALA A CA 1
ATOM 577 C C . ALA A 1 81 ? 6.032 -1.241 6.855 1.00 88.38 81 ALA A C 1
ATOM 579 O O . ALA A 1 81 ? 5.297 -1.363 7.834 1.00 88.38 81 ALA A O 1
ATOM 580 N N . LEU A 1 82 ? 7.075 -0.405 6.855 1.00 9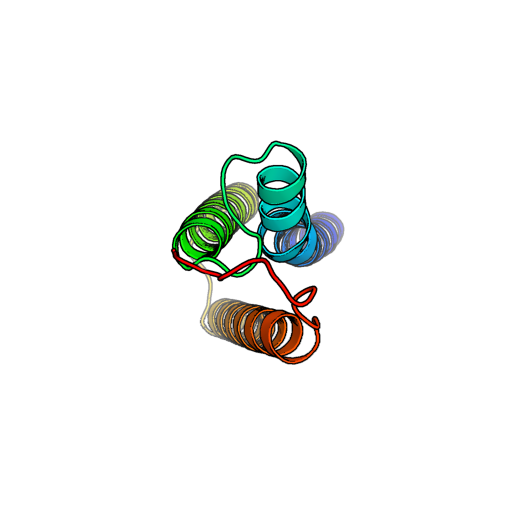0.81 82 LEU A N 1
ATOM 581 C CA . LEU A 1 82 ? 7.401 0.444 7.999 1.00 90.81 82 LEU A CA 1
ATOM 582 C C . LEU A 1 82 ? 6.267 1.430 8.305 1.00 90.81 82 LEU A C 1
ATOM 584 O O . LEU A 1 82 ? 5.929 1.635 9.470 1.00 90.81 82 LEU A O 1
ATOM 588 N N . TRP A 1 83 ? 5.680 2.023 7.264 1.00 86.69 83 TRP A N 1
ATOM 589 C CA . TRP A 1 83 ? 4.550 2.935 7.387 1.00 86.69 83 TRP A CA 1
ATOM 590 C C . TRP A 1 83 ? 3.319 2.242 7.971 1.00 86.69 83 TRP A C 1
ATOM 592 O O . TRP A 1 83 ? 2.717 2.776 8.896 1.00 86.69 83 TRP A O 1
ATOM 602 N N . ASP A 1 84 ? 2.977 1.049 7.483 1.00 85.38 84 ASP A N 1
ATOM 603 C CA . ASP A 1 84 ? 1.850 0.250 7.979 1.00 85.38 84 ASP A CA 1
ATOM 604 C C . ASP A 1 84 ? 2.002 -0.073 9.476 1.00 85.38 84 ASP A C 1
ATOM 606 O O . ASP A 1 84 ? 1.086 0.138 10.271 1.00 85.38 84 ASP A O 1
ATOM 610 N N . VAL A 1 85 ? 3.206 -0.486 9.889 1.00 85.56 85 VAL A N 1
ATOM 611 C CA . VAL A 1 85 ? 3.531 -0.738 11.302 1.00 85.56 85 VAL A CA 1
ATOM 612 C C . VAL A 1 85 ? 3.452 0.545 12.133 1.00 85.56 85 VAL A C 1
ATOM 614 O O . VAL A 1 85 ? 2.898 0.540 13.232 1.00 85.56 85 VAL A O 1
ATOM 617 N N . TYR A 1 86 ? 3.988 1.656 11.629 1.00 86.00 86 TYR A N 1
ATOM 618 C CA . TYR A 1 86 ? 3.917 2.943 12.318 1.00 86.00 86 TYR A CA 1
ATOM 619 C C . TYR A 1 86 ? 2.468 3.427 12.482 1.00 86.00 86 TYR A C 1
ATOM 621 O O . TYR A 1 86 ? 2.098 3.902 13.558 1.00 86.00 86 TYR A O 1
ATOM 629 N N . ASP A 1 87 ? 1.638 3.275 11.449 1.00 83.44 87 ASP A N 1
ATOM 630 C CA . ASP A 1 87 ? 0.216 3.628 11.463 1.00 83.44 87 ASP A CA 1
ATOM 631 C C . ASP A 1 87 ? -0.554 2.803 12.508 1.00 83.44 87 ASP A C 1
ATOM 633 O O . ASP A 1 87 ? -1.333 3.366 13.278 1.00 83.44 87 ASP A O 1
ATOM 637 N N . LEU A 1 88 ? -0.252 1.505 12.621 1.00 80.06 88 LEU A N 1
ATOM 638 C CA . LEU A 1 88 ? -0.799 0.626 13.662 1.00 80.06 88 LEU A CA 1
ATOM 639 C C . LEU A 1 88 ? -0.374 1.037 15.080 1.00 80.06 88 LEU A C 1
ATOM 641 O O . LEU A 1 88 ? -1.189 1.038 15.998 1.00 80.06 88 LEU A O 1
ATOM 645 N N . ILE A 1 89 ? 0.897 1.396 15.280 1.00 81.00 89 ILE A N 1
ATOM 646 C CA . ILE A 1 89 ? 1.416 1.776 16.606 1.00 81.00 89 ILE A CA 1
ATOM 647 C C . ILE A 1 89 ? 0.852 3.127 17.062 1.00 81.00 89 ILE A C 1
ATOM 649 O O . ILE A 1 89 ? 0.589 3.335 18.249 1.00 81.00 89 ILE A O 1
ATOM 653 N N . THR A 1 90 ? 0.722 4.081 16.141 1.00 78.38 90 THR A N 1
ATOM 654 C CA . THR A 1 90 ? 0.384 5.469 16.486 1.00 78.38 90 THR A CA 1
ATOM 655 C C . THR A 1 90 ? -1.107 5.726 16.627 1.00 78.38 90 THR A C 1
ATOM 657 O O . THR A 1 90 ? -1.499 6.659 17.340 1.00 78.38 90 THR A O 1
ATOM 660 N N . ARG A 1 91 ? -1.963 4.908 16.010 1.00 70.38 91 ARG A N 1
ATOM 661 C CA . ARG A 1 91 ? -3.411 5.055 16.151 1.00 70.38 91 ARG A CA 1
ATOM 662 C C . ARG A 1 91 ? -3.888 4.440 17.460 1.00 70.38 91 ARG A C 1
ATOM 664 O O . ARG A 1 91 ? -3.788 3.247 17.711 1.00 70.38 91 ARG A O 1
ATOM 671 N N . ARG A 1 92 ? -4.421 5.296 18.335 1.00 58.66 92 ARG A N 1
ATOM 672 C CA . ARG A 1 92 ? -5.032 4.863 19.596 1.00 58.66 92 ARG A CA 1
ATOM 673 C C . ARG A 1 92 ? -6.397 4.241 19.317 1.00 58.66 92 ARG A C 1
ATOM 675 O O . ARG A 1 92 ? -7.320 4.950 18.925 1.00 58.66 92 ARG A O 1
ATOM 682 N N . ILE A 1 93 ? -6.526 2.951 19.614 1.00 57.78 93 ILE A N 1
ATOM 683 C CA . ILE A 1 93 ? -7.800 2.226 19.654 1.00 57.78 93 ILE A CA 1
ATOM 684 C C . ILE A 1 93 ? -8.760 2.964 20.610 1.00 57.78 93 ILE A C 1
ATOM 686 O O . ILE A 1 93 ? -8.413 3.172 21.783 1.00 57.78 93 ILE A O 1
ATOM 690 N N . PRO A 1 94 ? -9.969 3.361 20.172 1.00 55.34 94 PRO A N 1
ATOM 691 C CA . PRO A 1 94 ? -11.004 3.826 21.084 1.00 55.34 94 PRO A CA 1
ATOM 692 C C . PRO A 1 94 ? -11.310 2.719 22.101 1.00 55.34 94 PRO A C 1
ATOM 694 O O . PRO A 1 94 ? -11.693 1.610 21.726 1.00 55.34 94 PRO A O 1
ATOM 697 N N . ARG A 1 95 ? -11.116 3.006 23.397 1.00 45.97 95 ARG A N 1
ATOM 698 C CA . ARG A 1 95 ? -11.380 2.063 24.499 1.00 45.97 95 ARG A CA 1
ATOM 699 C C . ARG A 1 95 ? -12.776 1.445 24.328 1.00 45.97 95 ARG A C 1
ATOM 701 O O . ARG A 1 95 ? -13.764 2.156 24.463 1.00 45.97 95 ARG A O 1
ATOM 708 N N . GLY A 1 96 ? -12.848 0.142 24.043 1.00 53.66 96 GLY A N 1
ATOM 709 C CA . GLY A 1 96 ? -14.109 -0.607 23.934 1.00 53.66 96 GLY A CA 1
ATOM 710 C C . GLY A 1 96 ? -14.310 -1.396 22.636 1.00 53.66 96 GLY A C 1
ATOM 711 O O . GLY A 1 96 ? -15.088 -2.345 22.648 1.00 53.66 96 GLY A O 1
ATOM 712 N N . ARG A 1 97 ? -13.589 -1.088 21.548 1.00 55.91 97 ARG A N 1
ATOM 713 C CA . ARG A 1 97 ? -13.499 -1.982 20.378 1.00 55.91 97 ARG A CA 1
ATOM 714 C C . ARG A 1 97 ? -12.327 -2.934 20.586 1.00 55.91 97 ARG A C 1
ATOM 716 O O . ARG A 1 97 ? -11.180 -2.498 20.639 1.00 55.91 97 ARG A O 1
ATOM 723 N N . ARG A 1 98 ? -12.604 -4.223 20.772 1.00 55.78 98 ARG A N 1
ATOM 724 C CA . ARG A 1 98 ? -11.555 -5.245 20.717 1.00 55.78 98 ARG A CA 1
ATOM 725 C C . ARG A 1 98 ? -11.198 -5.467 19.244 1.00 55.78 98 ARG A C 1
ATOM 727 O O . ARG A 1 98 ? -12.122 -5.585 18.444 1.00 55.78 98 ARG A O 1
ATOM 734 N N . PRO A 1 99 ? -9.901 -5.510 18.894 1.00 58.03 99 PRO A N 1
ATOM 735 C CA . PRO A 1 99 ? -9.470 -5.722 17.517 1.00 58.03 99 PRO A CA 1
ATOM 736 C C . PRO A 1 99 ? -10.041 -7.005 16.912 1.00 58.03 99 PRO A C 1
ATOM 738 O O . PRO A 1 99 ? -10.356 -6.999 15.734 1.00 58.03 99 PRO A O 1
ATOM 741 N N . ASP A 1 100 ? -10.261 -8.040 17.730 1.00 55.69 100 ASP A N 1
ATOM 742 C CA . ASP A 1 100 ? -10.750 -9.349 17.295 1.00 55.69 100 ASP A CA 1
ATOM 743 C C . ASP A 1 100 ? -11.528 -10.061 18.431 1.00 55.69 100 ASP A C 1
ATOM 745 O O . ASP A 1 100 ? -11.028 -11.006 19.045 1.00 55.69 100 ASP A O 1
ATOM 749 N N . SER A 1 101 ? -12.736 -9.602 18.782 1.00 45.97 101 SER A N 1
ATOM 750 C CA . SER A 1 101 ? -13.629 -10.361 19.685 1.00 45.97 101 SER A CA 1
ATOM 751 C C . SER A 1 101 ? -15.048 -10.470 19.189 1.00 45.97 101 SER A C 1
ATOM 753 O O . SER A 1 101 ? -15.560 -9.399 18.794 1.00 45.97 101 SER A O 1
#

Foldseek 3Di:
DDPVLVVVLVVLLVVLLCCLLPVQLVVCVVVVNAHSLAPVSRVRSVVSSVVSNQVSQVVVVHDPDDPVVVVVVVVSVVVSVVVSVVVNVPDDDDPPDDNPD

Secondary structure (DSSP, 8-state):
--HHHHHHHHHHHHHHHIIIIIIHHHHHHHHTSS-TTSHHHHHHHHHHHHHHHHHHHHHTT-S---HHHHHHHHHHHHHHHHHHHHHHHHSPPPTT--TT-